Protein AF-A0AAY5JZ87-F1 (afdb_monomer_lite)

Foldseek 3Di:
DQEDQEEEQEGDHYQEYEHEYDDYQEYEHEYDHYQEYEDEYEHYQEYEHDYDDYQEYEDEYDHYQEYEHDYDEYQEYEDEYDDYQEYEHEYEHYQEYEAHYNNYCYYHYPPDPNPVPDDDDDDPDPDDD

Sequence (129 aa):
GTRCHYALGYGTRCHYALGYGTRCHYALGYGTRCHYALGYGTRCHYTLGYGTRCHYALGYGTRCLYTLGYGTRCHYALGYGTSCLYALGYGTRCLYALGYGTRCNYTLGSGSVITCHESLMTILVWAKV

pLDDT: mean 86.55, std 20.33, range [31.92, 98.75]

Radius of gyration: 19.25 Å; chains: 1; bounding box: 52×17×59 Å

Structure (mmCIF, N/CA/C/O backbone):
data_AF-A0AAY5JZ87-F1
#
_entry.id   AF-A0AAY5JZ87-F1
#
loop_
_atom_site.group_PDB
_atom_site.id
_atom_site.type_symbol
_atom_site.label_atom_id
_atom_site.label_alt_id
_atom_site.label_comp_id
_atom_site.label_asym_id
_atom_site.label_entity_id
_atom_site.label_seq_id
_atom_site.pdbx_PDB_ins_code
_atom_site.Cartn_x
_atom_site.Cartn_y
_atom_site.Cartn_z
_atom_site.occupancy
_atom_site.B_iso_or_equiv
_atom_site.auth_seq_id
_atom_site.auth_comp_id
_atom_site.auth_asym_id
_atom_site.auth_atom_id
_atom_site.pdbx_PDB_model_num
ATOM 1 N N . GLY A 1 1 ? -26.086 4.102 20.871 1.00 50.81 1 GLY A N 1
ATOM 2 C CA . GLY A 1 1 ? -25.425 4.300 19.564 1.00 50.81 1 GLY A CA 1
ATOM 3 C C . GLY A 1 1 ? -23.944 4.058 19.733 1.00 50.81 1 GLY A C 1
ATOM 4 O O . GLY A 1 1 ? -23.351 4.671 20.600 1.00 50.81 1 GLY A O 1
ATOM 5 N N . THR A 1 2 ? -23.346 3.149 18.969 1.00 67.38 2 THR A N 1
ATOM 6 C CA . THR A 1 2 ? -21.969 2.662 19.190 1.00 67.38 2 THR A CA 1
ATOM 7 C C . THR A 1 2 ? -20.895 3.611 18.644 1.00 67.38 2 THR A C 1
ATOM 9 O O . THR A 1 2 ? -19.918 3.179 18.032 1.00 67.38 2 THR A O 1
ATOM 12 N N . ARG A 1 3 ? -21.114 4.923 18.808 1.00 83.81 3 ARG A N 1
ATOM 13 C CA . ARG A 1 3 ? -20.077 5.923 18.573 1.00 83.81 3 ARG A CA 1
ATOM 14 C C . ARG A 1 3 ? -19.244 6.048 19.833 1.00 83.81 3 ARG A C 1
ATOM 16 O O . ARG A 1 3 ? -19.782 6.376 20.882 1.00 83.81 3 ARG A O 1
ATOM 23 N N . CYS A 1 4 ? -17.952 5.811 19.715 1.00 89.88 4 CYS A N 1
ATOM 24 C CA . CYS A 1 4 ? -17.008 6.026 20.800 1.00 89.88 4 CYS A CA 1
ATOM 25 C C . CYS A 1 4 ? -15.767 6.738 20.276 1.00 89.88 4 CYS A C 1
ATOM 27 O O . CYS A 1 4 ? -15.433 6.666 19.095 1.00 89.88 4 CYS A O 1
ATOM 29 N N . HIS A 1 5 ? -15.071 7.449 21.153 1.00 94.81 5 HIS A N 1
ATOM 30 C CA . HIS A 1 5 ? -13.795 8.032 20.767 1.00 94.81 5 HIS A CA 1
ATOM 31 C C . HIS A 1 5 ? -12.713 6.941 20.685 1.00 94.81 5 HIS A C 1
ATOM 33 O O . HIS A 1 5 ? -11.996 6.852 19.690 1.00 94.81 5 HIS A O 1
ATOM 39 N N . TYR A 1 6 ? -12.688 6.043 21.673 1.00 95.75 6 TYR A N 1
ATOM 40 C CA . TYR A 1 6 ? -11.773 4.907 21.764 1.00 95.75 6 TYR A CA 1
ATOM 41 C C . TYR A 1 6 ? -12.546 3.596 21.944 1.00 95.75 6 TYR A C 1
ATOM 43 O O . TYR A 1 6 ? -13.550 3.557 22.657 1.00 95.75 6 TYR A O 1
ATOM 51 N N . ALA A 1 7 ? -12.072 2.524 21.310 1.00 94.88 7 ALA A N 1
ATOM 52 C CA . ALA A 1 7 ? -12.560 1.161 21.498 1.00 94.88 7 ALA A CA 1
ATOM 53 C C . ALA A 1 7 ? -11.388 0.190 21.694 1.00 94.88 7 ALA A C 1
ATOM 55 O O . ALA A 1 7 ? -10.443 0.193 20.904 1.00 94.88 7 ALA A O 1
ATOM 56 N N . LEU A 1 8 ? -11.490 -0.661 22.714 1.00 95.44 8 LEU A N 1
ATOM 57 C CA . LEU A 1 8 ? -10.618 -1.814 22.946 1.00 95.44 8 LEU A CA 1
ATOM 58 C C . LEU A 1 8 ? -11.380 -3.084 22.544 1.00 95.44 8 LEU A C 1
ATOM 60 O O . LEU A 1 8 ? -12.534 -3.267 22.930 1.00 95.44 8 LEU A O 1
ATOM 64 N N . GLY A 1 9 ? -10.764 -3.950 21.743 1.00 93.12 9 GLY A N 1
ATOM 65 C CA . GLY A 1 9 ? -11.389 -5.168 21.225 1.00 93.12 9 GLY A CA 1
ATOM 66 C C . GLY A 1 9 ? -12.161 -4.924 19.928 1.00 93.12 9 GLY A C 1
ATOM 67 O O . GLY A 1 9 ? -11.623 -5.177 18.853 1.00 93.12 9 GLY A O 1
ATOM 68 N N . TYR A 1 10 ? -13.406 -4.438 20.012 1.00 93.19 10 TYR A N 1
ATOM 69 C CA . TYR A 1 10 ? -14.277 -4.207 18.848 1.00 93.19 10 TYR A CA 1
ATOM 70 C C . TYR A 1 10 ? -14.886 -2.799 18.844 1.00 93.19 10 TYR A C 1
ATOM 72 O O . TYR A 1 10 ? -15.661 -2.427 19.722 1.00 93.19 10 TYR A O 1
ATOM 80 N N . GLY A 1 11 ? -14.585 -2.024 17.801 1.00 91.44 11 GLY A N 1
ATOM 81 C CA . GLY A 1 11 ? -15.128 -0.691 17.551 1.00 91.44 11 GLY A CA 1
ATOM 82 C C . GLY A 1 11 ? -15.914 -0.638 16.243 1.00 91.44 11 GLY A C 1
ATOM 83 O O . GLY A 1 11 ? -15.379 -0.887 15.160 1.00 91.44 11 GLY A O 1
ATOM 84 N N . THR A 1 12 ? -17.200 -0.287 16.303 1.00 92.88 12 THR A N 1
ATOM 85 C CA . THR A 1 12 ? -18.026 -0.201 15.085 1.00 92.88 12 THR A CA 1
ATOM 86 C C . THR A 1 12 ? -17.972 1.183 14.437 1.00 92.88 12 THR A C 1
ATOM 88 O O . THR A 1 12 ? -17.723 1.280 13.238 1.00 92.88 12 THR A O 1
ATOM 91 N N . ARG A 1 13 ? -18.149 2.265 15.200 1.00 95.62 13 ARG A N 1
ATOM 92 C CA . ARG A 1 13 ? -17.978 3.646 14.719 1.00 95.62 13 ARG A CA 1
ATOM 93 C C . ARG A 1 13 ? -17.122 4.425 15.706 1.00 95.62 13 ARG A C 1
ATOM 95 O O . ARG A 1 13 ? -17.647 4.928 16.688 1.00 95.62 13 ARG A O 1
ATOM 102 N N . CYS A 1 14 ? -15.825 4.533 15.468 1.00 94.12 14 CYS A N 1
ATOM 103 C CA . CYS A 1 14 ? -14.932 5.128 16.459 1.00 94.12 14 CYS A CA 1
ATOM 104 C C . CYS A 1 14 ? -13.820 5.977 15.862 1.00 94.12 14 CYS A C 1
ATOM 106 O O . CYS A 1 14 ? -13.444 5.789 14.710 1.00 94.12 14 CYS A O 1
ATOM 108 N N . HIS A 1 15 ? -13.266 6.909 16.636 1.00 96.88 15 HIS A N 1
ATOM 109 C CA . HIS A 1 15 ? -12.048 7.590 16.193 1.00 96.88 15 HIS A CA 1
ATOM 110 C C . HIS A 1 15 ? -10.863 6.618 16.205 1.00 96.88 15 HIS A C 1
ATOM 112 O O . HIS A 1 15 ? -10.182 6.485 15.190 1.00 96.88 15 HIS A O 1
ATOM 118 N N . TYR A 1 16 ? -10.698 5.864 17.292 1.00 97.38 16 TYR A N 1
ATOM 119 C CA . TYR A 1 16 ? -9.612 4.907 17.481 1.00 97.38 16 TYR A CA 1
ATOM 120 C C . TYR A 1 16 ? -10.153 3.524 17.858 1.00 97.38 16 TYR A C 1
ATOM 122 O O . TYR A 1 16 ? -11.007 3.407 18.738 1.00 97.38 16 TYR A O 1
ATOM 130 N N . ALA A 1 17 ? -9.649 2.475 17.210 1.00 97.00 17 ALA A N 1
ATOM 131 C CA . ALA A 1 17 ? -9.885 1.080 17.578 1.00 97.00 17 ALA A CA 1
ATOM 132 C C . ALA A 1 17 ? -8.554 0.349 17.783 1.00 97.00 17 ALA A C 1
ATOM 134 O O . ALA A 1 17 ? -7.719 0.328 16.879 1.00 97.00 17 ALA A O 1
ATOM 135 N N . LEU A 1 18 ? -8.393 -0.289 18.941 1.00 97.62 18 LEU A N 1
ATOM 136 C CA . LEU A 1 18 ? -7.327 -1.248 19.213 1.00 97.62 18 LEU A CA 1
ATOM 137 C C . LEU A 1 18 ? -7.928 -2.661 19.169 1.00 97.62 18 LEU A C 1
ATOM 139 O O . LEU A 1 18 ? -8.764 -2.999 20.005 1.00 97.62 18 LEU A O 1
ATOM 143 N N . GLY A 1 19 ? -7.549 -3.465 18.178 1.00 96.62 19 GLY A N 1
ATOM 144 C CA . GLY A 1 19 ? -8.193 -4.738 17.845 1.00 96.62 19 GLY A CA 1
ATOM 145 C C . GLY A 1 19 ? -8.895 -4.659 16.489 1.00 96.62 19 GLY A C 1
ATOM 146 O O . GLY A 1 19 ? -8.233 -4.599 15.457 1.00 96.62 19 GLY A O 1
ATOM 147 N N . TYR A 1 20 ? -10.229 -4.652 16.482 1.00 96.69 20 TYR A N 1
ATOM 148 C CA . TYR A 1 20 ? -11.063 -4.642 15.278 1.00 96.69 20 TYR A CA 1
ATOM 149 C C . TYR A 1 20 ? -11.862 -3.340 15.150 1.00 96.69 20 TYR A C 1
ATOM 151 O O . TYR A 1 20 ? -12.748 -3.054 15.953 1.00 96.69 20 TYR A O 1
ATOM 159 N N . GLY A 1 21 ? -11.596 -2.563 14.100 1.00 96.19 21 GLY A N 1
ATOM 160 C CA . GLY A 1 21 ? -12.310 -1.335 13.757 1.00 96.19 21 GLY A CA 1
ATOM 161 C C . GLY A 1 21 ? -13.102 -1.481 12.458 1.00 96.19 21 GLY A C 1
ATOM 162 O O . GLY A 1 21 ? -12.524 -1.666 11.386 1.00 96.19 21 GLY A O 1
ATOM 163 N N . THR A 1 22 ? -14.432 -1.362 12.504 1.00 97.12 22 THR A N 1
ATOM 164 C CA . THR A 1 22 ? -15.234 -1.474 11.271 1.00 97.12 22 THR A CA 1
ATOM 165 C C . THR A 1 22 ? -15.270 -0.155 10.500 1.00 97.12 22 THR A C 1
ATOM 167 O O . THR A 1 22 ? -14.912 -0.135 9.325 1.00 97.12 22 THR A O 1
ATOM 170 N N . ARG A 1 23 ? -15.631 0.962 11.139 1.00 97.56 23 ARG A N 1
ATOM 171 C CA . ARG A 1 23 ? -15.671 2.291 10.521 1.00 97.56 23 ARG A CA 1
ATOM 172 C C . ARG A 1 23 ? -14.965 3.283 11.431 1.00 97.56 23 ARG A C 1
ATOM 174 O O . ARG A 1 23 ? -15.572 3.785 12.375 1.00 97.56 23 ARG A O 1
ATOM 181 N N . CYS A 1 24 ? -13.683 3.511 11.175 1.00 96.44 24 CYS A N 1
ATOM 182 C CA . CYS A 1 24 ? -12.830 4.216 12.118 1.00 96.44 24 CYS A CA 1
ATOM 183 C C . CYS A 1 24 ? -11.895 5.242 11.485 1.00 96.44 24 CYS A C 1
ATOM 185 O O . CYS A 1 24 ? -11.593 5.152 10.301 1.00 96.44 24 CYS A O 1
ATOM 187 N N . HIS A 1 25 ? -11.416 6.227 12.244 1.00 97.75 25 HIS A N 1
ATOM 188 C CA . HIS A 1 25 ? -10.309 7.047 11.740 1.00 97.75 25 HIS A CA 1
ATOM 189 C C . HIS A 1 25 ? -9.001 6.251 11.772 1.00 97.75 25 HIS A C 1
ATOM 191 O O . HIS A 1 25 ? -8.317 6.174 10.753 1.00 97.75 25 HIS A O 1
ATOM 197 N N . TYR A 1 26 ? -8.724 5.588 12.894 1.00 98.12 26 TYR A N 1
ATOM 198 C CA . TYR A 1 26 ? -7.522 4.795 13.127 1.00 98.12 26 TYR A CA 1
ATOM 199 C C . TYR A 1 26 ? -7.878 3.396 13.642 1.00 98.12 26 TYR A C 1
ATOM 201 O O . TYR A 1 26 ? -8.612 3.261 14.624 1.00 98.12 26 TYR A O 1
ATOM 209 N N . ALA A 1 27 ? -7.330 2.360 13.006 1.00 97.88 27 ALA A N 1
ATOM 210 C CA . ALA A 1 27 ? -7.332 0.987 13.511 1.00 97.88 27 ALA A CA 1
ATOM 211 C C . ALA A 1 27 ? -5.899 0.514 13.760 1.00 97.88 27 ALA A C 1
ATOM 213 O O . ALA A 1 27 ? -5.055 0.605 12.869 1.00 97.88 27 ALA A O 1
ATOM 214 N N . LEU A 1 28 ? -5.655 -0.056 14.935 1.00 98.31 28 LEU A N 1
ATOM 215 C CA . LEU A 1 28 ? -4.448 -0.813 15.244 1.00 98.31 28 LEU A CA 1
ATOM 216 C C . LEU A 1 28 ? -4.839 -2.283 15.424 1.00 98.31 28 LEU A C 1
ATOM 218 O O . LEU A 1 28 ? -5.569 -2.615 16.355 1.00 98.31 28 LEU A O 1
ATOM 222 N N . GLY A 1 29 ? -4.414 -3.144 14.500 1.00 98.06 29 GLY A N 1
ATOM 223 C CA . GLY A 1 29 ? -4.906 -4.513 14.339 1.00 98.06 29 GLY A CA 1
ATOM 224 C C . GLY A 1 29 ? -5.597 -4.694 12.986 1.00 98.06 29 GLY A C 1
ATOM 225 O O . GLY A 1 29 ? -4.929 -4.790 11.960 1.00 98.06 29 GLY A O 1
ATOM 226 N N . TYR A 1 30 ? -6.931 -4.730 12.977 1.00 98.25 30 TYR A N 1
ATOM 227 C CA . TYR A 1 30 ? -7.762 -4.944 11.789 1.00 98.25 30 TYR A CA 1
ATOM 228 C C . TYR A 1 30 ? -8.721 -3.770 11.554 1.00 98.25 30 TYR A C 1
ATOM 230 O O . TYR A 1 30 ? -9.606 -3.499 12.364 1.00 98.25 30 TYR A O 1
ATOM 238 N N . GLY A 1 31 ? -8.592 -3.095 10.412 1.00 97.56 31 GLY A N 1
ATOM 239 C CA . GLY A 1 31 ?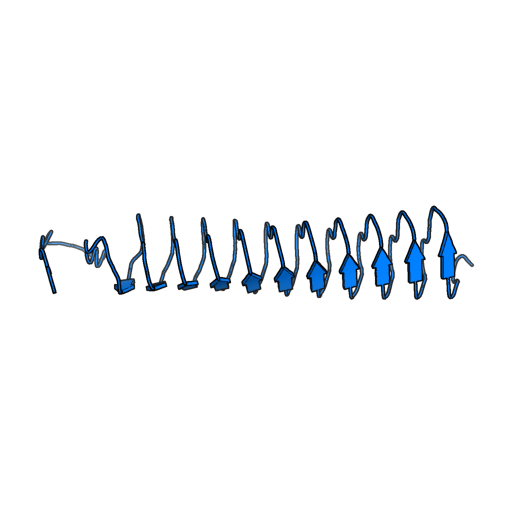 -9.458 -1.998 9.979 1.00 97.56 31 GLY A CA 1
ATOM 240 C C . GLY A 1 31 ? -10.248 -2.349 8.720 1.00 97.56 31 GLY A C 1
ATOM 241 O O . GLY A 1 31 ? -9.668 -2.639 7.672 1.00 97.56 31 GLY A O 1
ATOM 242 N N . THR A 1 32 ? -11.584 -2.290 8.764 1.00 98.38 32 THR A N 1
ATOM 243 C CA . THR A 1 32 ? -12.385 -2.593 7.563 1.00 98.38 32 THR A CA 1
ATOM 244 C C . THR A 1 32 ? -12.570 -1.372 6.664 1.00 98.38 32 THR A C 1
ATOM 246 O O . THR A 1 32 ? -12.247 -1.428 5.483 1.00 98.38 32 THR A O 1
ATOM 249 N N . ARG A 1 33 ? -13.038 -0.245 7.205 1.00 98.38 33 ARG A N 1
ATOM 250 C CA . ARG A 1 33 ? -13.203 1.031 6.502 1.00 98.38 33 ARG A CA 1
ATOM 251 C C . ARG A 1 33 ? -12.615 2.125 7.368 1.00 98.38 33 ARG A C 1
ATOM 253 O O . ARG A 1 33 ? -13.343 2.733 8.153 1.00 98.38 33 ARG A O 1
ATOM 260 N N . CYS A 1 34 ? -11.308 2.329 7.259 1.00 97.00 34 CYS A N 1
ATOM 261 C CA . CYS A 1 34 ? -10.631 3.296 8.111 1.00 97.00 34 CYS A CA 1
ATOM 262 C C . CYS A 1 34 ? -9.722 4.245 7.347 1.00 97.00 34 CYS A C 1
ATOM 264 O O . CYS A 1 34 ? -9.226 3.910 6.278 1.00 97.00 34 CYS A O 1
ATOM 266 N N . HIS A 1 35 ? -9.502 5.440 7.886 1.00 98.38 35 HIS A N 1
ATOM 267 C CA . HIS A 1 35 ? -8.568 6.382 7.270 1.00 98.38 35 HIS A CA 1
ATOM 268 C C . HIS A 1 35 ? -7.137 5.830 7.331 1.00 98.38 35 HIS A C 1
ATOM 270 O O . HIS A 1 35 ? -6.451 5.772 6.313 1.00 98.38 35 HIS A O 1
ATOM 276 N N . TYR A 1 36 ? -6.750 5.315 8.496 1.00 98.56 36 TYR A N 1
ATOM 277 C CA . TYR A 1 36 ? -5.467 4.676 8.749 1.00 98.56 36 TYR A CA 1
ATOM 278 C C . TYR A 1 36 ? -5.678 3.292 9.366 1.00 98.56 36 TYR A C 1
ATOM 280 O O . TYR A 1 36 ? -6.496 3.129 10.276 1.00 98.56 36 TYR A O 1
ATOM 288 N N . ALA A 1 37 ? -4.925 2.302 8.894 1.00 98.25 37 ALA A N 1
ATOM 289 C CA . ALA A 1 37 ? -4.816 1.002 9.545 1.00 98.25 37 ALA A CA 1
ATOM 290 C C . ALA A 1 37 ? -3.345 0.607 9.719 1.00 98.25 37 ALA A C 1
ATOM 292 O O . ALA A 1 37 ? -2.565 0.655 8.767 1.00 98.25 37 ALA A O 1
ATOM 293 N N . LEU A 1 38 ? -2.986 0.195 10.931 1.00 98.62 38 LEU A N 1
ATOM 294 C CA . LEU A 1 38 ? -1.700 -0.410 11.257 1.00 98.62 38 LEU A CA 1
ATOM 295 C C . LEU A 1 38 ? -1.938 -1.895 11.545 1.00 98.62 38 LEU A C 1
ATOM 297 O O . LEU A 1 38 ? -2.668 -2.228 12.476 1.00 98.62 38 LEU A O 1
ATOM 301 N N . GLY A 1 39 ? -1.367 -2.775 10.725 1.00 98.44 39 GLY A N 1
ATOM 302 C CA . GLY A 1 39 ? -1.689 -4.202 10.680 1.00 98.44 39 GLY A CA 1
ATOM 303 C C . GLY A 1 39 ? -2.396 -4.557 9.373 1.00 98.44 39 GLY A C 1
ATOM 304 O O . GLY A 1 39 ? -1.766 -4.580 8.318 1.00 98.44 39 GLY A O 1
ATOM 305 N N . TYR A 1 40 ? -3.700 -4.822 9.428 1.00 98.62 40 TYR A N 1
ATOM 306 C CA . TYR A 1 40 ? -4.518 -5.227 8.284 1.00 98.62 40 TYR A CA 1
ATOM 307 C C . TYR A 1 40 ? -5.594 -4.183 7.971 1.00 98.62 40 TYR A C 1
ATOM 309 O O . TYR A 1 40 ? -6.422 -3.856 8.819 1.00 98.62 40 TYR A O 1
ATOM 317 N N . GLY A 1 41 ? -5.631 -3.689 6.734 1.00 98.19 41 GLY A N 1
ATOM 318 C CA . GLY A 1 41 ? -6.621 -2.723 6.260 1.00 98.19 41 GLY A CA 1
ATOM 319 C C . GLY A 1 41 ? -7.350 -3.208 5.011 1.00 98.19 41 GLY A C 1
ATOM 320 O O . GLY A 1 41 ? -6.727 -3.476 3.984 1.00 98.19 41 GLY A O 1
ATOM 321 N N . THR A 1 42 ? -8.683 -3.303 5.047 1.00 98.62 42 THR A N 1
ATOM 322 C CA . THR A 1 42 ? -9.427 -3.793 3.870 1.00 98.62 42 THR A CA 1
ATOM 323 C C . THR A 1 42 ? -9.790 -2.682 2.886 1.00 98.62 42 THR A C 1
ATOM 325 O O . THR A 1 42 ? -9.499 -2.813 1.702 1.00 98.62 42 THR A O 1
ATOM 328 N N . ARG A 1 43 ? -10.390 -1.578 3.340 1.00 98.69 43 ARG A N 1
ATOM 329 C CA . ARG A 1 43 ? -10.730 -0.396 2.534 1.00 98.69 43 ARG A CA 1
ATOM 330 C C . ARG A 1 43 ? -10.243 0.842 3.263 1.00 98.69 43 ARG A C 1
ATOM 332 O O . ARG A 1 43 ? -11.007 1.469 3.997 1.00 98.69 43 ARG A O 1
ATOM 339 N N . CYS A 1 44 ? -8.965 1.145 3.100 1.00 98.12 44 CYS A N 1
ATOM 340 C CA . CYS A 1 44 ? -8.307 2.168 3.901 1.00 98.12 44 CYS A CA 1
ATOM 341 C C . CYS A 1 44 ? -7.640 3.230 3.045 1.00 98.12 44 CYS A C 1
ATOM 343 O O . CYS A 1 44 ? -7.189 2.937 1.946 1.00 98.12 44 CYS A O 1
ATOM 345 N N . HIS A 1 45 ? -7.543 4.463 3.534 1.00 98.56 45 HIS A N 1
ATOM 346 C CA . HIS A 1 45 ? -6.768 5.460 2.801 1.00 98.56 45 HIS A CA 1
ATOM 347 C C . HIS A 1 45 ? -5.271 5.138 2.898 1.00 98.56 45 HIS A C 1
ATOM 349 O O . HIS A 1 45 ? -4.596 5.013 1.878 1.00 98.56 45 HIS A O 1
ATOM 355 N N . TYR A 1 46 ? -4.790 4.879 4.112 1.00 98.69 46 TYR A N 1
ATOM 356 C CA . TYR A 1 46 ? -3.417 4.473 4.391 1.00 98.69 46 TYR A CA 1
ATOM 357 C C . TYR A 1 46 ? -3.382 3.149 5.152 1.00 98.69 46 TYR A C 1
ATOM 359 O O . TYR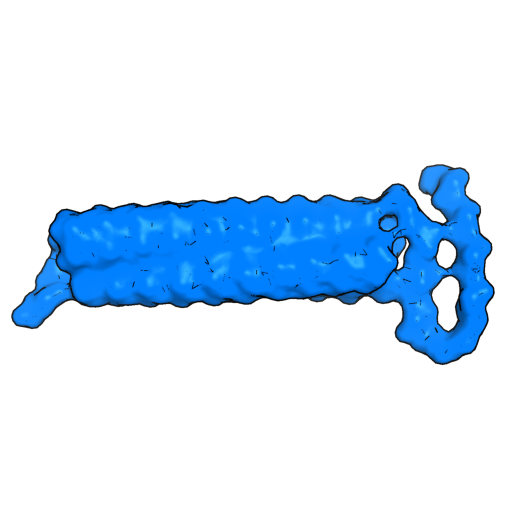 A 1 46 ? -4.139 2.950 6.106 1.00 98.69 46 TYR A O 1
ATOM 367 N N . THR A 1 47 ? -2.470 2.263 4.764 1.00 98.50 47 THR A N 1
ATOM 368 C CA . THR A 1 47 ? -2.182 1.028 5.499 1.00 98.50 47 THR A CA 1
ATOM 369 C C . THR A 1 47 ? -0.689 0.836 5.697 1.00 98.50 47 THR A C 1
ATOM 371 O O . THR A 1 47 ? 0.064 0.873 4.725 1.00 98.50 47 THR A O 1
ATOM 374 N N . LEU A 1 48 ? -0.285 0.557 6.932 1.00 98.75 48 LEU A N 1
ATOM 375 C CA . LEU A 1 48 ? 1.036 0.037 7.270 1.00 98.75 48 LEU A CA 1
ATOM 376 C C . LEU A 1 48 ? 0.883 -1.447 7.627 1.00 98.75 48 LEU A C 1
ATOM 378 O O . LEU A 1 48 ? 0.189 -1.768 8.591 1.00 98.75 48 LEU A O 1
ATOM 382 N N . GLY A 1 49 ? 1.490 -2.343 6.849 1.00 98.50 49 GLY A N 1
ATOM 383 C CA . GLY A 1 49 ? 1.302 -3.792 6.947 1.00 98.50 49 GLY A CA 1
ATOM 384 C C . GLY A 1 49 ? 0.651 -4.359 5.685 1.00 98.50 49 GLY A C 1
ATOM 385 O O . GLY A 1 49 ? 1.262 -4.338 4.620 1.00 98.50 49 GLY A O 1
ATOM 386 N N . TYR A 1 50 ? -0.578 -4.864 5.795 1.00 98.75 50 TYR A N 1
ATOM 387 C CA . TYR A 1 50 ? -1.320 -5.517 4.714 1.00 98.75 50 TYR A CA 1
ATOM 388 C C . TYR A 1 50 ? -2.575 -4.726 4.331 1.00 98.75 50 TYR A C 1
ATOM 390 O O . TYR A 1 50 ? -3.547 -4.654 5.085 1.00 98.75 50 TYR A O 1
ATOM 398 N N . GLY A 1 51 ? -2.576 -4.163 3.127 1.00 98.19 51 GLY A N 1
ATOM 399 C CA . GLY A 1 51 ? -3.676 -3.395 2.560 1.00 98.19 51 GLY A CA 1
ATOM 400 C C . GLY A 1 51 ? -4.365 -4.121 1.407 1.00 98.19 51 GLY A C 1
ATOM 401 O O . GLY A 1 51 ? -3.725 -4.462 0.413 1.00 98.19 51 GLY A O 1
ATOM 402 N N . THR A 1 52 ? -5.683 -4.338 1.476 1.00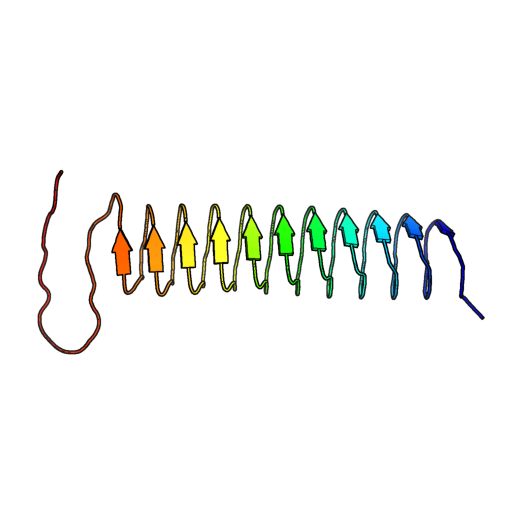 98.62 52 THR A N 1
ATOM 403 C CA . THR A 1 52 ? -6.394 -4.992 0.361 1.00 98.62 52 THR A CA 1
ATOM 404 C C . THR A 1 52 ? -6.856 -4.001 -0.707 1.00 98.62 52 THR A C 1
ATOM 406 O O . THR A 1 52 ? -6.568 -4.199 -1.883 1.00 98.62 52 THR A O 1
ATOM 409 N N . ARG A 1 53 ? -7.544 -2.919 -0.335 1.00 98.62 53 ARG A N 1
ATOM 410 C CA . ARG A 1 53 ? -7.986 -1.848 -1.237 1.00 98.62 53 ARG A CA 1
ATOM 411 C C . ARG A 1 53 ? -7.634 -0.519 -0.602 1.00 98.62 53 ARG A C 1
ATOM 413 O O . ARG A 1 53 ? -8.351 -0.064 0.290 1.00 98.62 53 ARG A O 1
ATOM 420 N N . CYS A 1 54 ? -6.518 0.065 -1.019 1.00 97.44 54 CYS A N 1
ATOM 421 C CA . CYS A 1 54 ? -5.973 1.230 -0.328 1.00 97.44 54 CYS A CA 1
ATOM 422 C C . CYS A 1 54 ? -5.533 2.324 -1.287 1.00 97.44 54 CYS A C 1
ATOM 424 O O . CYS A 1 54 ? -5.151 2.030 -2.413 1.00 97.44 54 CYS A O 1
ATOM 426 N N . HIS A 1 55 ? -5.531 3.582 -0.855 1.00 98.50 55 HIS A N 1
ATOM 427 C CA . HIS A 1 55 ? -4.819 4.597 -1.634 1.00 98.50 55 HIS A CA 1
ATOM 428 C C . HIS A 1 55 ? -3.312 4.382 -1.492 1.00 98.50 55 HIS A C 1
ATOM 430 O O . HIS A 1 55 ? -2.609 4.285 -2.491 1.00 98.50 55 HIS A O 1
ATOM 436 N N . TYR A 1 56 ? -2.838 4.178 -0.267 1.00 98.69 56 TYR A N 1
ATOM 437 C CA . TYR A 1 56 ? -1.427 3.977 0.032 1.00 98.69 56 TYR A CA 1
ATOM 438 C C . TYR A 1 56 ? -1.242 2.734 0.896 1.00 98.69 56 TYR A C 1
ATOM 440 O O . TYR A 1 56 ? -1.889 2.602 1.937 1.00 98.69 56 TYR A O 1
ATOM 448 N N . ALA A 1 57 ? -0.339 1.848 0.483 1.00 98.38 57 ALA A N 1
ATOM 449 C CA . ALA A 1 57 ? 0.104 0.724 1.294 1.00 98.38 57 ALA A CA 1
ATOM 450 C C . ALA A 1 57 ? 1.625 0.734 1.461 1.00 98.38 57 ALA A C 1
ATOM 452 O O . ALA A 1 57 ? 2.371 0.835 0.489 1.00 98.38 57 ALA A O 1
ATOM 453 N N . LEU A 1 58 ? 2.065 0.601 2.706 1.00 98.75 58 LEU A N 1
ATOM 454 C CA . LEU A 1 58 ? 3.455 0.442 3.105 1.00 98.75 58 LEU A CA 1
ATOM 455 C C . LEU A 1 58 ? 3.601 -0.984 3.658 1.00 98.75 58 LEU A C 1
ATOM 457 O O . LEU A 1 58 ? 2.988 -1.312 4.674 1.00 98.75 58 LEU A O 1
ATOM 461 N N . GLY A 1 59 ? 4.339 -1.848 2.961 1.00 98.44 59 GLY A N 1
ATOM 462 C CA . GLY A 1 59 ? 4.348 -3.297 3.173 1.00 98.44 59 GLY A CA 1
ATOM 463 C C . GLY A 1 59 ? 3.745 -4.032 1.976 1.00 98.44 59 GLY A C 1
ATOM 464 O O . GLY A 1 59 ? 4.339 -4.048 0.902 1.00 98.44 59 GLY A O 1
ATOM 465 N N . TYR A 1 60 ? 2.569 -4.634 2.145 1.00 98.62 60 TYR A N 1
ATOM 466 C CA . TYR A 1 60 ? 1.872 -5.406 1.114 1.00 98.62 60 TYR A CA 1
ATOM 467 C C . TYR A 1 60 ? 0.561 -4.730 0.705 1.00 98.62 60 TYR A C 1
ATOM 469 O O . TYR A 1 60 ? -0.305 -4.480 1.540 1.00 98.62 60 TYR A O 1
ATOM 477 N N . GLY A 1 61 ? 0.383 -4.476 -0.591 1.00 98.12 61 GLY A N 1
ATOM 478 C CA . GLY A 1 61 ? -0.819 -3.873 -1.166 1.00 98.12 61 GLY A CA 1
ATOM 479 C C . GLY A 1 61 ? -1.429 -4.740 -2.265 1.00 98.12 61 GLY A C 1
ATOM 480 O O . GLY A 1 61 ? -0.777 -5.038 -3.267 1.00 98.12 61 GLY A O 1
ATOM 481 N N . THR A 1 62 ? -2.697 -5.144 -2.131 1.00 98.62 62 THR A N 1
ATOM 482 C CA . THR A 1 62 ? -3.326 -5.987 -3.163 1.00 98.62 62 THR A CA 1
ATOM 483 C C . THR A 1 62 ? -3.943 -5.185 -4.308 1.00 98.62 62 THR A C 1
ATOM 485 O O . THR A 1 62 ? -3.750 -5.512 -5.473 1.00 98.62 62 THR A O 1
ATOM 488 N N . ARG A 1 63 ? -4.685 -4.121 -4.005 1.00 98.62 63 ARG A N 1
ATOM 489 C CA . ARG A 1 63 ? -5.310 -3.225 -4.985 1.00 98.62 63 ARG A CA 1
ATOM 490 C C . ARG A 1 63 ? -5.125 -1.802 -4.505 1.00 98.62 63 ARG A C 1
ATOM 492 O O . ARG A 1 63 ? -5.972 -1.284 -3.777 1.00 98.62 63 ARG A O 1
ATOM 499 N N . CYS A 1 64 ? -3.996 -1.209 -4.855 1.00 98.06 64 CYS A N 1
ATOM 500 C CA . CYS A 1 64 ? -3.595 0.062 -4.274 1.00 98.06 64 CYS A CA 1
ATOM 501 C C . CYS A 1 64 ? -3.237 1.099 -5.327 1.00 98.06 64 CYS A C 1
ATOM 503 O O . CYS A 1 64 ? -2.721 0.756 -6.382 1.00 98.06 64 CYS A O 1
ATOM 505 N N . LEU A 1 65 ? -3.477 2.378 -5.050 1.00 98.50 65 LEU A N 1
ATOM 506 C CA . LEU A 1 65 ? -2.982 3.430 -5.939 1.00 98.50 65 LEU A CA 1
ATOM 507 C C . LEU A 1 65 ? -1.447 3.477 -5.859 1.00 98.50 65 LEU A C 1
ATOM 509 O O . LEU A 1 65 ? -0.770 3.342 -6.876 1.00 98.50 65 LEU A O 1
ATOM 513 N N . TYR A 1 66 ? -0.912 3.525 -4.641 1.00 98.62 66 TYR A N 1
ATOM 514 C CA . TYR A 1 66 ? 0.516 3.531 -4.350 1.00 98.62 66 TYR A CA 1
ATOM 515 C C . TYR A 1 66 ? 0.888 2.402 -3.394 1.00 98.62 66 TYR A C 1
ATOM 517 O O . TYR A 1 66 ? 0.204 2.153 -2.396 1.00 98.62 66 TYR A O 1
ATOM 525 N N . THR A 1 67 ? 2.003 1.742 -3.685 1.00 98.25 67 THR A N 1
ATOM 526 C CA . THR A 1 67 ? 2.593 0.714 -2.828 1.00 98.25 67 THR A CA 1
ATOM 527 C C . THR A 1 67 ? 4.082 0.960 -2.647 1.00 98.25 67 THR A C 1
ATOM 529 O O . THR A 1 67 ? 4.790 1.219 -3.618 1.00 98.25 67 THR A O 1
ATOM 532 N N . LEU A 1 68 ? 4.546 0.869 -1.404 1.00 98.69 68 LEU A N 1
ATOM 533 C CA . LEU A 1 68 ? 5.958 0.807 -1.045 1.00 98.69 68 LEU A CA 1
ATOM 534 C C . LEU A 1 68 ? 6.205 -0.552 -0.382 1.00 98.69 68 LEU A C 1
ATOM 536 O O . LEU A 1 68 ? 5.657 -0.820 0.686 1.00 98.69 68 LEU A O 1
ATOM 540 N N . GLY A 1 69 ? 6.979 -1.416 -1.033 1.00 98.25 69 GLY A N 1
ATOM 541 C CA . GLY A 1 69 ? 7.137 -2.829 -0.687 1.00 98.25 69 GLY A CA 1
ATOM 542 C C . GLY A 1 69 ? 6.641 -3.728 -1.820 1.00 98.25 69 GLY A C 1
ATOM 543 O O . GLY A 1 69 ? 7.252 -3.764 -2.884 1.00 98.25 69 GLY A O 1
ATOM 544 N N . TYR A 1 70 ? 5.542 -4.448 -1.599 1.00 98.50 70 TYR A N 1
ATOM 545 C CA . TYR A 1 70 ? 4.972 -5.419 -2.537 1.00 98.50 70 TYR A CA 1
ATOM 546 C C . TYR A 1 70 ? 3.558 -5.020 -2.969 1.00 98.50 70 TYR A C 1
ATOM 548 O O . TYR A 1 70 ? 2.604 -5.105 -2.194 1.00 98.50 70 TYR A O 1
ATOM 556 N N . GLY A 1 71 ? 3.405 -4.625 -4.229 1.00 97.81 71 GLY A N 1
ATOM 557 C CA . GLY A 1 71 ? 2.129 -4.304 -4.859 1.00 97.81 71 GLY A CA 1
ATOM 558 C C . GLY A 1 71 ? 1.695 -5.386 -5.842 1.00 97.81 71 GLY A C 1
ATOM 559 O O . GLY A 1 71 ? 2.396 -5.667 -6.812 1.00 97.81 71 GLY A O 1
ATOM 560 N N . THR A 1 72 ? 0.514 -5.981 -5.649 1.00 98.44 72 THR A N 1
ATOM 561 C CA . THR A 1 72 ? 0.010 -6.964 -6.626 1.00 98.44 72 THR A CA 1
ATOM 562 C C . THR A 1 72 ? -0.688 -6.281 -7.802 1.00 98.44 72 THR A 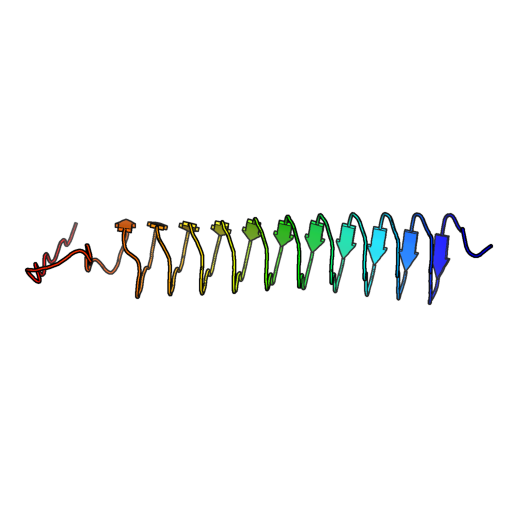C 1
ATOM 564 O O . THR A 1 72 ? -0.225 -6.404 -8.930 1.00 98.44 72 THR A O 1
ATOM 567 N N . ARG A 1 73 ? -1.753 -5.507 -7.570 1.00 98.38 73 ARG A N 1
ATOM 568 C CA . ARG A 1 73 ? -2.380 -4.643 -8.580 1.00 98.38 73 ARG A CA 1
ATOM 569 C C . ARG A 1 73 ? -2.285 -3.202 -8.131 1.00 98.38 73 ARG A C 1
ATOM 571 O O . ARG A 1 73 ? -2.960 -2.818 -7.175 1.00 98.38 73 ARG A O 1
ATOM 578 N N . CYS A 1 74 ? -1.451 -2.417 -8.795 1.00 96.69 74 CYS A N 1
ATOM 579 C CA . CYS A 1 74 ? -1.217 -1.053 -8.360 1.00 96.69 74 CYS A CA 1
ATOM 580 C C . CYS A 1 74 ? -1.052 -0.049 -9.490 1.00 96.69 74 CYS A C 1
ATOM 582 O O . CYS A 1 74 ? -0.716 -0.424 -10.603 1.00 96.69 74 CYS A O 1
ATOM 584 N N . HIS A 1 75 ? -1.285 1.237 -9.239 1.00 97.81 75 HIS A N 1
ATOM 585 C CA . HIS A 1 75 ? -0.851 2.232 -10.222 1.00 97.81 75 HIS A CA 1
ATOM 586 C C . HIS A 1 75 ? 0.657 2.444 -10.117 1.00 97.81 75 HIS A C 1
ATOM 588 O O . HIS A 1 75 ? 1.338 2.417 -11.136 1.00 97.81 75 HIS A O 1
ATOM 594 N N . TYR A 1 76 ? 1.175 2.546 -8.893 1.00 98.25 76 TYR A N 1
ATOM 595 C CA . TYR A 1 76 ? 2.590 2.761 -8.616 1.00 98.25 76 TYR A CA 1
ATOM 596 C C . TYR A 1 76 ? 3.111 1.757 -7.579 1.00 98.25 76 TYR A C 1
ATOM 598 O O . TYR A 1 76 ? 2.550 1.630 -6.484 1.00 98.25 76 TYR A O 1
ATOM 606 N N . ALA A 1 77 ? 4.204 1.071 -7.912 1.00 97.88 77 ALA A N 1
ATOM 607 C CA . ALA A 1 77 ? 4.984 0.251 -6.988 1.00 97.88 77 ALA A CA 1
ATOM 608 C C . ALA A 1 77 ? 6.406 0.790 -6.846 1.00 97.88 77 ALA A C 1
ATOM 610 O O . ALA A 1 77 ? 7.112 0.956 -7.835 1.00 97.88 77 ALA A O 1
ATOM 611 N N . LEU A 1 78 ? 6.831 0.982 -5.602 1.00 98.25 78 LEU A N 1
ATOM 612 C CA . LEU A 1 78 ? 8.227 1.118 -5.201 1.00 98.25 78 LEU A CA 1
ATOM 613 C C . LEU A 1 78 ? 8.645 -0.176 -4.498 1.00 98.25 78 LEU A C 1
ATOM 615 O O . LEU A 1 78 ? 8.095 -0.502 -3.448 1.00 98.25 78 LEU A O 1
ATOM 619 N N . GLY A 1 79 ? 9.594 -0.915 -5.067 1.00 97.31 79 GLY A N 1
ATOM 620 C CA . GLY A 1 79 ? 9.965 -2.261 -4.628 1.00 97.31 79 GLY A CA 1
ATOM 621 C C . GLY A 1 79 ? 9.551 -3.303 -5.663 1.00 97.31 79 GLY A C 1
ATOM 622 O O . GLY A 1 79 ? 10.179 -3.398 -6.712 1.00 97.31 79 GLY A O 1
ATOM 623 N N . TYR A 1 80 ? 8.502 -4.074 -5.382 1.00 97.25 80 TYR A N 1
ATOM 624 C CA . TYR A 1 80 ? 8.000 -5.145 -6.245 1.00 97.25 80 TYR A CA 1
ATOM 625 C C . TYR A 1 80 ? 6.563 -4.868 -6.694 1.00 97.25 80 TYR A C 1
ATOM 627 O O . TYR A 1 80 ? 5.646 -4.817 -5.876 1.00 97.25 80 TYR A O 1
ATOM 635 N N . GLY A 1 81 ? 6.353 -4.737 -8.002 1.00 96.81 81 GLY A N 1
ATOM 636 C CA . GLY A 1 81 ? 5.046 -4.574 -8.634 1.00 96.81 81 GLY A CA 1
ATOM 637 C C . GLY A 1 81 ? 4.709 -5.762 -9.529 1.00 96.81 81 GLY A C 1
ATOM 638 O O . GLY A 1 81 ? 5.377 -5.994 -10.536 1.00 96.81 81 GLY A O 1
ATOM 639 N N . THR A 1 82 ? 3.653 -6.520 -9.215 1.00 96.81 82 THR A N 1
ATOM 640 C CA . THR A 1 82 ? 3.284 -7.660 -10.072 1.00 96.81 82 THR A CA 1
ATOM 641 C C . THR A 1 82 ? 2.520 -7.209 -11.316 1.00 96.81 82 THR A C 1
ATOM 643 O O . THR A 1 82 ? 2.875 -7.571 -12.431 1.00 96.81 82 THR A O 1
ATOM 646 N N . SER A 1 83 ? 1.497 -6.376 -11.148 1.00 97.00 83 SER A N 1
ATOM 647 C CA . SER A 1 83 ? 0.656 -5.852 -12.219 1.00 97.00 83 SER A CA 1
ATOM 648 C C . SER A 1 83 ? 0.436 -4.374 -11.956 1.00 97.00 83 SER A C 1
ATOM 650 O O . SER A 1 83 ? -0.510 -4.018 -11.248 1.00 97.00 83 SER A O 1
ATOM 652 N N . CYS A 1 84 ? 1.314 -3.518 -12.475 1.00 95.38 84 CYS A N 1
ATOM 653 C CA . CYS A 1 84 ? 1.247 -2.096 -12.155 1.00 95.38 84 CYS A CA 1
ATOM 654 C C . CYS A 1 84 ? 1.462 -1.168 -13.341 1.00 95.38 84 CYS A C 1
ATOM 656 O O . CYS A 1 84 ? 2.074 -1.543 -14.326 1.00 95.38 84 CYS A O 1
ATOM 658 N N . LEU A 1 85 ? 0.959 0.058 -13.260 1.00 96.69 85 LEU A N 1
ATOM 659 C CA . LEU A 1 85 ? 1.177 1.043 -14.321 1.00 96.69 85 LEU A CA 1
ATOM 660 C C . LEU A 1 85 ? 2.652 1.478 -14.341 1.00 96.69 85 LEU A C 1
ATOM 662 O O . LEU A 1 85 ? 3.301 1.422 -15.380 1.00 96.69 85 LEU A O 1
ATOM 666 N N . TYR A 1 86 ? 3.201 1.770 -13.165 1.00 95.94 86 TYR A N 1
ATOM 667 C CA . TYR A 1 86 ? 4.603 2.100 -12.950 1.00 95.94 86 TYR A CA 1
ATOM 668 C C . TYR A 1 86 ? 5.196 1.213 -11.856 1.00 95.94 86 TYR A C 1
ATOM 670 O O . TYR A 1 86 ? 4.606 1.058 -10.782 1.00 95.94 86 TYR A O 1
ATOM 678 N N . ALA A 1 87 ? 6.381 0.667 -12.107 1.00 95.94 87 ALA A N 1
ATOM 679 C CA . ALA A 1 87 ? 7.191 -0.022 -11.113 1.00 95.94 87 ALA A CA 1
ATOM 680 C C . ALA A 1 87 ? 8.595 0.589 -11.058 1.00 95.94 87 ALA A C 1
ATOM 682 O O . ALA A 1 87 ? 9.238 0.770 -12.087 1.00 95.94 87 ALA A O 1
ATOM 683 N N . LEU A 1 88 ? 9.076 0.880 -9.854 1.00 96.12 88 LEU A N 1
ATOM 684 C CA . LEU A 1 88 ? 10.456 1.269 -9.590 1.00 96.12 88 LEU A CA 1
ATOM 685 C C . LEU A 1 88 ? 11.083 0.211 -8.679 1.00 96.12 88 LEU A C 1
ATOM 687 O O . LEU A 1 88 ? 10.620 0.005 -7.557 1.00 96.12 88 LEU A O 1
ATOM 691 N N . GLY A 1 89 ? 12.094 -0.492 -9.186 1.00 94.06 89 GLY A N 1
ATOM 692 C CA . GLY A 1 89 ? 12.622 -1.730 -8.612 1.00 94.06 89 GLY A CA 1
ATOM 693 C C . GLY A 1 89 ? 12.365 -2.917 -9.540 1.00 94.06 89 GLY A C 1
ATOM 694 O O . GLY A 1 89 ? 13.025 -3.046 -10.566 1.00 94.06 89 GLY A O 1
ATOM 695 N N . TYR A 1 90 ? 11.412 -3.778 -9.186 1.00 92.44 90 TYR A N 1
ATOM 696 C CA . TYR A 1 90 ? 11.042 -4.985 -9.927 1.00 92.44 90 TYR A CA 1
ATOM 697 C C . TYR A 1 90 ? 9.583 -4.920 -10.395 1.00 92.44 90 TYR A C 1
ATOM 699 O O . TYR A 1 90 ? 8.662 -4.882 -9.580 1.00 92.44 90 TYR A O 1
ATOM 707 N N . GLY A 1 91 ? 9.361 -4.952 -11.708 1.00 92.75 91 GLY A N 1
ATOM 708 C CA . GLY A 1 91 ? 8.042 -4.991 -12.341 1.00 92.75 91 GLY A CA 1
ATOM 709 C C . GLY A 1 91 ? 7.833 -6.278 -13.138 1.00 92.75 91 GLY A C 1
ATOM 710 O O . GLY A 1 91 ? 8.638 -6.604 -14.009 1.00 92.75 91 GLY A O 1
ATOM 711 N N . THR A 1 92 ? 6.752 -7.026 -12.886 1.00 91.56 92 THR A N 1
ATOM 712 C CA . THR A 1 92 ? 6.494 -8.254 -13.667 1.00 91.56 92 THR A CA 1
ATOM 713 C C . THR A 1 92 ? 5.593 -8.037 -14.876 1.00 91.56 92 THR A C 1
ATOM 715 O O . THR A 1 92 ? 5.896 -8.522 -15.958 1.00 91.56 92 THR A O 1
ATOM 718 N N . ARG A 1 93 ? 4.484 -7.313 -14.722 1.00 93.00 93 ARG A N 1
ATOM 719 C CA . ARG A 1 93 ? 3.554 -6.952 -15.798 1.00 93.00 93 ARG A CA 1
ATOM 720 C C . ARG A 1 93 ? 3.225 -5.478 -15.659 1.00 93.00 93 ARG A C 1
ATOM 722 O O . ARG A 1 93 ? 2.266 -5.128 -14.968 1.00 93.00 93 ARG A O 1
ATOM 729 N N . CYS A 1 94 ? 4.050 -4.620 -16.247 1.00 90.12 94 CYS A N 1
ATOM 730 C CA . CYS A 1 94 ? 3.902 -3.181 -16.075 1.00 90.12 94 CYS A CA 1
ATOM 731 C C . CYS A 1 94 ? 3.856 -2.411 -17.386 1.00 90.12 94 CYS A C 1
ATOM 733 O O . CYS A 1 94 ? 4.367 -2.868 -18.398 1.00 90.12 94 CYS A O 1
ATOM 735 N N . LEU A 1 95 ? 3.256 -1.221 -17.377 1.00 91.88 95 LEU A N 1
ATOM 736 C CA . LEU A 1 95 ? 3.403 -0.331 -18.528 1.00 91.88 95 LEU A CA 1
ATOM 737 C C . LEU A 1 95 ? 4.834 0.222 -18.551 1.00 91.88 95 LEU A C 1
ATOM 739 O O . LEU A 1 95 ? 5.534 0.076 -19.548 1.00 91.88 95 LEU A O 1
ATOM 743 N N . TYR A 1 96 ? 5.288 0.744 -17.412 1.00 89.81 96 TYR A N 1
ATOM 744 C CA . TYR A 1 96 ? 6.636 1.268 -17.214 1.00 89.81 96 TYR A CA 1
ATOM 745 C C . TYR A 1 96 ? 7.334 0.564 -16.049 1.00 89.81 96 TYR A C 1
ATOM 747 O O . TYR A 1 96 ? 6.758 0.421 -14.967 1.00 89.81 96 TYR A O 1
ATOM 755 N N . ALA A 1 97 ? 8.592 0.178 -16.247 1.00 91.31 97 ALA A N 1
ATOM 756 C CA . ALA A 1 97 ? 9.471 -0.317 -15.197 1.00 91.31 97 ALA A CA 1
ATOM 757 C C . ALA A 1 97 ? 10.826 0.403 -15.230 1.00 91.31 97 ALA A C 1
ATOM 759 O O . ALA A 1 97 ? 11.471 0.490 -16.275 1.00 91.31 97 ALA A O 1
ATOM 760 N N . LEU A 1 98 ? 11.264 0.893 -14.073 1.00 91.56 98 LEU A N 1
ATOM 761 C CA . LEU A 1 98 ? 12.593 1.456 -13.860 1.00 91.56 98 LEU A CA 1
ATOM 762 C C . LEU A 1 98 ? 13.368 0.528 -12.916 1.00 91.56 98 LEU A C 1
ATOM 764 O O . LEU A 1 98 ? 13.000 0.385 -11.749 1.00 91.56 98 LEU A O 1
ATOM 768 N N . GLY A 1 99 ? 14.396 -0.141 -13.435 1.00 89.69 99 GLY A N 1
ATOM 769 C CA . GLY A 1 99 ? 15.046 -1.297 -12.812 1.00 89.69 99 GLY A CA 1
ATOM 770 C C . GLY A 1 99 ? 14.826 -2.570 -13.634 1.00 89.69 99 GLY A C 1
ATOM 771 O O . GLY A 1 99 ? 15.095 -2.585 -14.832 1.00 89.69 99 GLY A O 1
ATOM 772 N N . TYR A 1 100 ? 14.325 -3.630 -13.001 1.00 85.56 100 TYR A N 1
ATOM 773 C CA . TYR A 1 100 ? 14.086 -4.930 -13.628 1.00 85.56 100 TYR A CA 1
ATOM 774 C C . TYR A 1 100 ? 12.628 -5.071 -14.080 1.00 85.56 100 TYR A C 1
ATOM 776 O O . TYR A 1 100 ? 11.709 -5.010 -13.261 1.00 85.56 100 TYR A O 1
ATOM 784 N N . GLY A 1 101 ? 12.409 -5.312 -15.374 1.00 87.12 101 GLY A N 1
ATOM 785 C CA . GLY A 1 101 ? 11.088 -5.552 -15.962 1.00 87.12 101 GLY A CA 1
ATOM 786 C C . GLY A 1 101 ? 11.039 -6.880 -16.716 1.00 87.12 101 GLY A C 1
ATOM 787 O O . GLY A 1 101 ? 11.909 -7.126 -17.540 1.00 87.12 101 GLY A O 1
ATOM 788 N N . THR A 1 102 ? 10.042 -7.741 -16.466 1.00 86.75 102 THR A N 1
ATOM 789 C CA . THR A 1 102 ? 9.940 -9.037 -17.184 1.00 86.75 102 THR A CA 1
ATOM 790 C C . THR A 1 102 ? 8.946 -9.036 -18.345 1.00 86.75 102 THR A C 1
ATOM 792 O O . THR A 1 102 ? 9.251 -9.559 -19.411 1.00 86.75 102 THR A O 1
ATOM 795 N N . ARG A 1 103 ? 7.748 -8.468 -18.170 1.00 87.56 103 ARG A N 1
ATOM 796 C CA . ARG A 1 103 ? 6.756 -8.253 -19.239 1.00 87.56 103 ARG A CA 1
ATOM 797 C C . ARG A 1 103 ? 6.240 -6.825 -19.164 1.00 87.56 103 ARG A C 1
ATOM 799 O O . ARG A 1 103 ? 5.101 -6.594 -18.754 1.00 87.56 103 ARG A O 1
ATOM 806 N N . CYS A 1 104 ? 7.113 -5.875 -19.484 1.00 84.00 104 CYS A N 1
ATOM 807 C CA . CYS A 1 104 ? 6.764 -4.461 -19.461 1.00 84.00 104 CYS A CA 1
ATOM 808 C C . CYS A 1 104 ? 6.906 -3.832 -20.844 1.00 84.00 104 CYS A C 1
ATOM 810 O O . CYS A 1 104 ? 7.802 -4.211 -21.593 1.00 84.00 104 CYS A O 1
ATOM 812 N N . ASN A 1 105 ? 6.041 -2.870 -21.169 1.00 86.00 105 ASN A N 1
ATOM 813 C CA . ASN A 1 105 ? 6.106 -2.186 -22.467 1.00 86.00 105 ASN A CA 1
ATOM 814 C C . ASN A 1 105 ? 7.344 -1.285 -22.552 1.00 86.00 105 ASN A C 1
ATOM 816 O O . ASN A 1 105 ? 7.999 -1.223 -23.587 1.00 86.00 105 ASN A O 1
ATOM 820 N N . TYR A 1 106 ? 7.679 -0.614 -21.448 1.00 83.44 106 TYR A N 1
ATOM 821 C CA . TYR A 1 106 ? 8.845 0.253 -21.344 1.00 83.44 106 TYR A CA 1
ATOM 822 C C . TYR A 1 106 ? 9.686 -0.140 -20.129 1.00 83.44 106 TYR A C 1
ATOM 824 O O . TYR A 1 106 ? 9.192 -0.139 -18.999 1.00 83.44 106 TYR A O 1
ATOM 832 N N . THR A 1 107 ? 10.964 -0.449 -20.352 1.00 84.06 107 THR A N 1
ATOM 833 C CA . THR A 1 107 ? 11.924 -0.808 -19.298 1.00 84.06 107 THR A CA 1
ATOM 834 C C . THR A 1 107 ? 13.180 0.048 -19.398 1.00 84.06 107 THR A C 1
ATOM 836 O O . THR A 1 107 ? 13.831 0.054 -20.442 1.00 84.06 107 THR A O 1
ATOM 839 N N . LEU A 1 108 ? 13.551 0.718 -18.307 1.00 83.75 108 LEU A N 1
ATOM 840 C CA . LEU A 1 108 ? 14.819 1.439 -18.178 1.00 83.75 108 LEU A CA 1
ATOM 841 C C . LEU A 1 108 ? 15.617 0.850 -17.004 1.00 83.75 108 LEU A C 1
ATOM 843 O O . LEU A 1 108 ? 15.298 1.121 -15.847 1.00 83.75 108 LEU A O 1
ATOM 847 N N . GLY A 1 109 ? 16.626 0.024 -17.290 1.00 78.31 109 GLY A N 1
ATOM 848 C CA . GLY A 1 109 ? 17.458 -0.638 -16.279 1.00 78.31 109 GLY A CA 1
ATOM 849 C C . GLY A 1 109 ? 18.070 -1.956 -16.765 1.00 78.31 109 GLY A C 1
ATOM 850 O O . GLY A 1 109 ? 18.008 -2.288 -17.949 1.00 78.31 109 GLY A O 1
ATOM 851 N N . SER A 1 110 ? 18.689 -2.705 -15.852 1.00 57.22 110 SER A N 1
ATOM 852 C CA . SER A 1 110 ? 19.335 -3.990 -16.133 1.00 57.22 110 SER A CA 1
ATOM 853 C C . SER A 1 110 ? 18.307 -5.074 -16.495 1.00 57.22 110 SER A C 1
ATOM 855 O O . SER A 1 110 ? 17.354 -5.309 -15.758 1.00 57.22 110 SER A O 1
ATOM 857 N N . GLY A 1 111 ? 18.510 -5.760 -17.626 1.00 54.34 111 GLY A N 1
ATOM 858 C CA . GLY A 1 111 ? 17.580 -6.773 -18.160 1.00 54.34 111 GLY A CA 1
ATOM 859 C C . GLY A 1 111 ? 16.893 -6.384 -19.474 1.00 54.34 111 GLY A C 1
ATOM 860 O O . GLY A 1 111 ? 15.816 -6.894 -19.766 1.00 54.34 111 GLY A O 1
ATOM 861 N N . SER A 1 112 ? 17.503 -5.482 -20.249 1.00 41.09 112 SER A N 1
ATOM 862 C CA . SER A 1 112 ? 17.007 -4.919 -21.507 1.00 41.09 112 SER A CA 1
ATOM 863 C C . SER A 1 112 ? 16.614 -5.979 -22.548 1.00 41.09 112 SER A C 1
ATOM 865 O O . SER A 1 112 ? 17.391 -6.369 -23.413 1.00 41.09 112 SER A O 1
ATOM 867 N N . VAL A 1 113 ? 15.342 -6.373 -22.534 1.00 47.19 113 VAL A N 1
ATOM 868 C CA . VAL A 1 113 ? 14.583 -6.512 -23.775 1.00 47.19 113 VAL A CA 1
ATOM 869 C C . VAL A 1 113 ? 13.643 -5.318 -23.802 1.00 47.19 113 VAL A C 1
ATOM 871 O O . VAL A 1 113 ? 12.669 -5.277 -23.056 1.00 47.19 113 VAL A O 1
ATOM 874 N N . ILE A 1 114 ? 13.940 -4.323 -24.637 1.00 50.50 114 ILE A N 1
ATOM 875 C CA . ILE A 1 114 ? 12.952 -3.301 -24.990 1.00 50.50 114 ILE A CA 1
ATOM 876 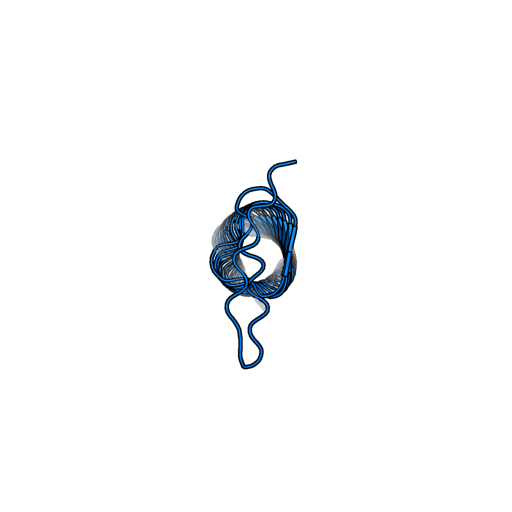C C . ILE A 1 114 ? 11.889 -4.025 -25.827 1.00 50.50 114 ILE A C 1
ATOM 878 O O . ILE A 1 114 ? 11.971 -4.076 -27.051 1.00 50.50 114 ILE A O 1
ATOM 882 N N . THR A 1 115 ? 10.923 -4.680 -25.182 1.00 47.72 115 THR A N 1
ATOM 883 C CA . THR A 1 115 ? 9.755 -5.231 -25.873 1.00 47.72 115 THR A CA 1
ATOM 884 C C . THR A 1 115 ? 8.751 -4.107 -26.092 1.00 47.72 115 THR A C 1
ATOM 886 O O . THR A 1 115 ? 7.770 -3.991 -25.360 1.00 47.72 115 THR A O 1
ATOM 889 N N . CYS A 1 116 ? 8.984 -3.281 -27.114 1.00 43.66 116 CYS A N 1
ATOM 890 C CA . CYS A 1 116 ? 7.915 -2.477 -27.700 1.00 43.66 116 CYS A CA 1
ATOM 891 C C . CYS A 1 116 ? 6.922 -3.443 -28.358 1.00 43.66 116 CYS A C 1
ATOM 893 O O . CYS A 1 116 ? 7.118 -3.858 -29.496 1.00 43.66 116 CYS A O 1
ATOM 895 N N . HIS A 1 117 ? 5.883 -3.862 -27.636 1.00 41.81 117 HIS A N 1
ATOM 896 C CA . HIS A 1 117 ? 4.812 -4.647 -28.239 1.00 41.81 117 HIS A CA 1
ATOM 897 C C . HIS A 1 117 ? 3.772 -3.717 -28.872 1.00 41.81 117 HIS A C 1
ATOM 899 O O . HIS A 1 117 ? 2.697 -3.501 -28.317 1.00 41.81 117 HIS A O 1
ATOM 905 N N . GLU A 1 118 ? 4.076 -3.239 -30.074 1.00 37.66 118 GLU A N 1
ATOM 906 C CA . GLU A 1 118 ? 3.074 -3.132 -31.131 1.00 37.66 118 GLU A CA 1
ATOM 907 C C . GLU A 1 118 ? 3.666 -3.738 -32.408 1.00 37.66 118 GLU A C 1
ATOM 909 O O 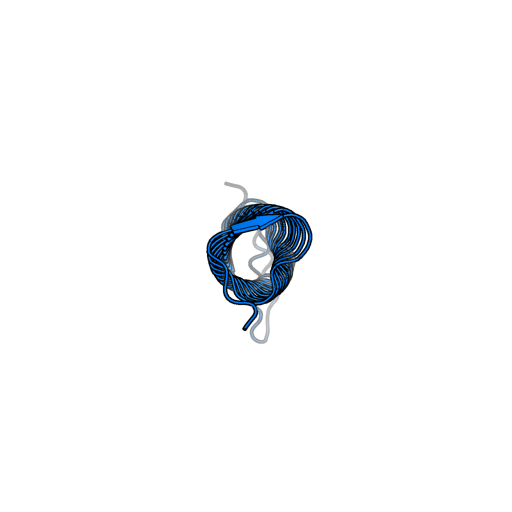. GLU A 1 118 ? 4.646 -3.242 -32.943 1.00 37.66 118 GLU A O 1
ATOM 914 N N . SER A 1 119 ? 3.071 -4.849 -32.848 1.00 39.59 119 SER A N 1
ATOM 915 C CA . SER A 1 119 ? 2.947 -5.238 -34.257 1.00 39.59 119 SER A CA 1
ATOM 916 C C . SER A 1 119 ? 4.214 -5.150 -35.132 1.00 39.59 119 SER A C 1
ATOM 918 O O . SER A 1 119 ? 4.438 -4.155 -35.809 1.00 39.59 119 SER A O 1
ATOM 920 N N . LEU A 1 120 ? 4.919 -6.286 -35.243 1.00 38.50 120 LEU A N 1
ATOM 921 C CA . LEU A 1 120 ? 6.035 -6.603 -36.158 1.00 38.50 120 LEU A CA 1
ATOM 922 C C . LEU A 1 120 ? 7.442 -6.145 -35.723 1.00 38.50 120 LEU A C 1
ATOM 924 O O . LEU A 1 120 ? 7.695 -4.996 -35.406 1.00 38.50 120 LEU A O 1
ATOM 928 N N . MET A 1 121 ? 8.374 -7.097 -35.838 1.00 34.59 121 MET A N 1
ATOM 929 C CA . MET A 1 121 ? 9.823 -7.019 -35.602 1.00 34.59 121 MET A CA 1
ATOM 930 C C . MET A 1 121 ? 10.306 -7.046 -34.145 1.00 34.59 121 MET A C 1
ATOM 932 O O . MET A 1 121 ? 10.535 -6.042 -33.481 1.00 34.59 121 MET A O 1
ATOM 936 N N . THR A 1 122 ? 10.620 -8.267 -33.711 1.00 43.41 122 THR A N 1
ATOM 937 C CA . THR A 1 122 ? 11.690 -8.558 -32.752 1.00 43.41 122 THR A CA 1
ATOM 938 C C . THR A 1 122 ? 12.971 -7.801 -33.115 1.00 43.41 122 THR A C 1
ATOM 940 O O . THR A 1 122 ? 13.663 -8.185 -34.057 1.00 43.41 122 THR A O 1
ATOM 943 N N . ILE A 1 123 ? 13.324 -6.776 -32.339 1.00 40.91 123 ILE A N 1
ATOM 944 C CA . ILE A 1 123 ? 14.676 -6.212 -32.323 1.00 40.91 123 ILE A CA 1
ATOM 945 C C . ILE A 1 123 ? 15.293 -6.552 -30.964 1.00 40.91 123 ILE A C 1
ATOM 947 O O . ILE A 1 123 ? 15.002 -5.938 -29.940 1.00 40.91 123 ILE A O 1
ATOM 951 N N . LEU A 1 124 ? 16.142 -7.581 -30.963 1.00 41.16 124 LEU A N 1
ATOM 952 C CA . LEU A 1 124 ? 17.054 -7.897 -29.867 1.00 41.16 124 LEU A CA 1
ATOM 953 C C . LEU A 1 124 ? 18.168 -6.843 -29.853 1.00 41.16 124 LEU A C 1
ATOM 955 O O . LEU A 1 124 ? 19.162 -6.990 -30.560 1.00 41.16 124 LEU A O 1
ATOM 959 N N . VAL A 1 125 ? 18.020 -5.784 -29.055 1.00 38.53 125 VAL A N 1
ATOM 960 C CA . VAL A 1 125 ? 19.147 -4.893 -28.743 1.00 38.53 125 VAL A CA 1
ATOM 961 C C . VAL A 1 125 ? 19.727 -5.295 -27.394 1.00 38.53 125 VAL A C 1
ATOM 963 O O . VAL A 1 125 ? 19.193 -4.953 -26.342 1.00 38.53 125 VAL A O 1
ATOM 966 N N . TRP A 1 126 ? 20.852 -6.008 -27.437 1.00 36.78 126 TRP A N 1
ATOM 967 C CA . TRP A 1 126 ? 21.761 -6.122 -26.301 1.00 36.78 126 TRP A CA 1
ATOM 968 C C . TRP A 1 126 ? 22.408 -4.757 -26.057 1.00 36.78 126 TRP A C 1
ATOM 970 O O . TRP A 1 126 ? 23.409 -4.420 -26.683 1.00 36.78 126 TRP A O 1
ATOM 980 N N . ALA A 1 127 ? 21.847 -3.960 -25.153 1.00 33.94 127 ALA A N 1
ATOM 981 C CA . ALA A 1 127 ? 22.517 -2.760 -24.667 1.00 33.94 127 ALA A CA 1
ATOM 982 C C . ALA A 1 127 ? 23.196 -3.082 -23.332 1.00 33.94 127 ALA A C 1
ATOM 984 O O . ALA A 1 127 ? 22.560 -3.103 -22.279 1.00 33.94 127 ALA A O 1
ATOM 985 N N . LYS A 1 128 ? 24.496 -3.381 -23.418 1.00 31.92 128 LYS A N 1
ATOM 986 C CA . LYS A 1 128 ? 25.441 -3.391 -22.304 1.00 31.92 128 LYS A CA 1
ATOM 987 C C . LYS A 1 128 ? 26.155 -2.042 -22.302 1.00 31.92 128 LYS A C 1
ATOM 989 O O . LYS A 1 128 ? 27.167 -1.936 -22.981 1.00 31.92 128 LYS A O 1
ATOM 994 N N . VAL A 1 129 ? 25.613 -1.062 -21.578 1.00 33.53 129 VAL A N 1
ATOM 995 C CA . VAL A 1 129 ? 26.323 0.022 -20.865 1.00 33.53 129 VAL A CA 1
ATOM 996 C C . VAL A 1 129 ? 25.423 0.459 -19.718 1.00 33.53 129 VAL A C 1
ATOM 998 O O . VAL A 1 129 ? 24.239 0.747 -20.001 1.00 33.53 129 VAL A O 1
#

Organism: Esox lucius (NCBI:txid8010)

Secondary structure (DSSP, 8-state):
--EEEEEEEEEEEEEEEEEEEEEEEEEEEEEEEEEEEEEEEEEEEEEEEEEEEEEEEEEEEEEEEEEEEEEEEEEEEEEEEEEEEEEEEEEEEEEEEEEEEEEEEEEESSS------SSS---------